Protein AF-A0A9E3F5C4-F1 (afdb_monomer)

Nearest PDB structures (foldseek):
  7n3t-assembly2_D  TM=7.894E-01  e=7.060E+00  synthetic construct

Structure (mmCIF, N/CA/C/O backbone):
data_AF-A0A9E3F5C4-F1
#
_entry.id   AF-A0A9E3F5C4-F1
#
loop_
_atom_site.group_PDB
_atom_site.id
_atom_site.type_symbol
_atom_site.label_atom_id
_atom_site.label_alt_id
_atom_site.label_comp_id
_atom_site.label_asym_id
_atom_site.label_entity_id
_atom_site.label_seq_id
_atom_site.pdbx_PDB_ins_code
_atom_site.Cartn_x
_atom_site.Cartn_y
_atom_site.Cartn_z
_atom_site.occupancy
_atom_site.B_iso_or_equiv
_atom_site.auth_seq_id
_atom_site.auth_comp_id
_atom_site.auth_asym_id
_atom_site.auth_atom_id
_atom_site.pdbx_PDB_model_num
ATOM 1 N N . MET A 1 1 ? 6.396 6.127 -30.167 1.00 43.28 1 MET A N 1
ATOM 2 C CA . MET A 1 1 ? 5.279 6.442 -29.261 1.00 43.28 1 MET A CA 1
ATOM 3 C C . MET A 1 1 ? 5.615 5.729 -27.972 1.00 43.28 1 MET A C 1
ATOM 5 O O . MET A 1 1 ? 5.716 4.508 -27.975 1.00 43.28 1 MET A O 1
ATOM 9 N N . GLU A 1 2 ? 6.039 6.524 -27.001 1.00 47.66 2 GLU A N 1
ATOM 10 C CA . GLU A 1 2 ? 6.759 6.132 -25.792 1.00 47.66 2 GLU A CA 1
ATOM 11 C C . GLU A 1 2 ? 5.817 5.407 -24.829 1.00 47.66 2 GLU A C 1
ATOM 13 O O . GLU A 1 2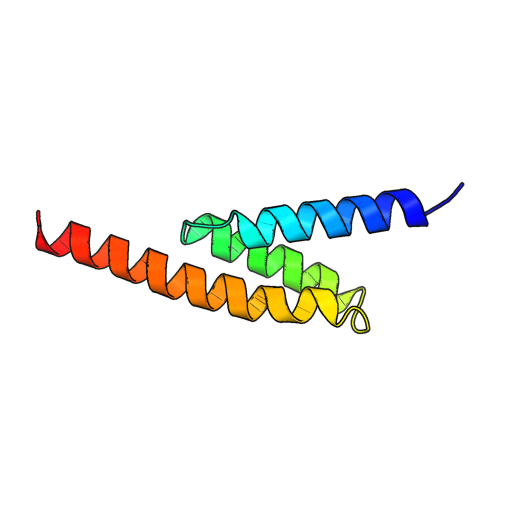 ? 4.945 6.016 -24.229 1.00 47.66 2 GLU A O 1
ATOM 18 N N . LEU A 1 3 ? 5.973 4.087 -24.706 1.00 54.12 3 LEU A N 1
ATOM 19 C CA . LEU A 1 3 ? 5.235 3.265 -23.734 1.00 54.12 3 LEU A CA 1
ATOM 20 C C . LEU A 1 3 ? 5.647 3.557 -22.276 1.00 54.12 3 LEU A C 1
ATOM 22 O O . LEU A 1 3 ? 5.022 3.056 -21.348 1.00 54.12 3 LEU A O 1
ATOM 26 N N . THR A 1 4 ? 6.705 4.344 -22.079 1.00 60.22 4 THR A N 1
ATOM 27 C CA . THR A 1 4 ? 7.314 4.644 -20.781 1.00 60.22 4 THR A CA 1
ATOM 28 C C . THR A 1 4 ? 6.545 5.695 -19.987 1.00 60.22 4 THR A C 1
ATOM 30 O O . THR A 1 4 ? 6.426 5.542 -18.778 1.00 60.22 4 THR A O 1
ATOM 33 N N . GLU A 1 5 ? 5.964 6.703 -20.648 1.00 61.47 5 GLU A N 1
ATOM 34 C CA . GLU A 1 5 ? 5.249 7.804 -19.976 1.00 61.47 5 GLU A CA 1
ATOM 35 C C . GLU A 1 5 ? 4.028 7.268 -19.209 1.00 61.47 5 GLU A C 1
ATOM 37 O O . GLU A 1 5 ? 3.889 7.492 -18.014 1.00 61.47 5 GLU A O 1
ATOM 42 N N . THR A 1 6 ? 3.245 6.385 -19.836 1.00 83.31 6 THR A N 1
ATOM 43 C CA . THR A 1 6 ? 2.070 5.761 -19.203 1.00 83.31 6 THR A CA 1
ATOM 44 C C . THR A 1 6 ? 2.411 4.786 -18.075 1.00 83.31 6 THR A C 1
ATOM 46 O O . THR A 1 6 ? 1.584 4.522 -17.204 1.00 83.31 6 THR A O 1
ATOM 49 N N . GLN A 1 7 ? 3.606 4.193 -18.110 1.00 84.69 7 GLN A N 1
ATOM 50 C CA . GLN A 1 7 ? 4.038 3.227 -17.103 1.00 84.69 7 GLN A CA 1
ATOM 51 C C . GLN A 1 7 ? 4.522 3.942 -15.837 1.00 84.69 7 GLN A C 1
ATOM 53 O O . GLN A 1 7 ? 4.188 3.514 -14.734 1.00 84.69 7 GLN A O 1
ATOM 58 N N . GLU A 1 8 ? 5.280 5.026 -15.994 1.00 88.00 8 GLU A N 1
ATOM 59 C CA . GLU A 1 8 ? 5.734 5.859 -14.879 1.00 88.00 8 GLU A CA 1
ATOM 60 C C . GLU A 1 8 ? 4.552 6.573 -14.209 1.00 88.00 8 GLU A C 1
ATOM 62 O O . GLU A 1 8 ? 4.414 6.493 -12.991 1.00 88.00 8 GLU A O 1
ATOM 67 N N . GLU A 1 9 ? 3.617 7.123 -14.991 1.00 91.88 9 GLU A N 1
ATOM 68 C CA . GLU A 1 9 ? 2.372 7.706 -14.467 1.00 91.88 9 GLU A CA 1
ATOM 69 C C . GLU A 1 9 ? 1.534 6.686 -13.680 1.00 91.88 9 GLU A C 1
ATOM 71 O O . GLU A 1 9 ? 1.025 6.986 -12.599 1.00 91.88 9 GLU A O 1
ATOM 76 N N . TYR A 1 10 ? 1.400 5.454 -14.188 1.00 93.25 10 TYR A N 1
ATOM 77 C CA . TYR A 1 10 ? 0.679 4.401 -13.469 1.00 93.25 10 TYR A CA 1
ATOM 78 C C . TYR A 1 10 ? 1.397 3.999 -12.177 1.00 93.25 10 TYR A C 1
ATOM 80 O O . TYR A 1 10 ? 0.744 3.757 -11.160 1.00 93.25 10 TYR A O 1
ATOM 88 N N . ARG A 1 11 ? 2.734 3.945 -12.198 1.00 94.62 11 ARG A N 1
ATOM 89 C CA . ARG A 1 11 ? 3.547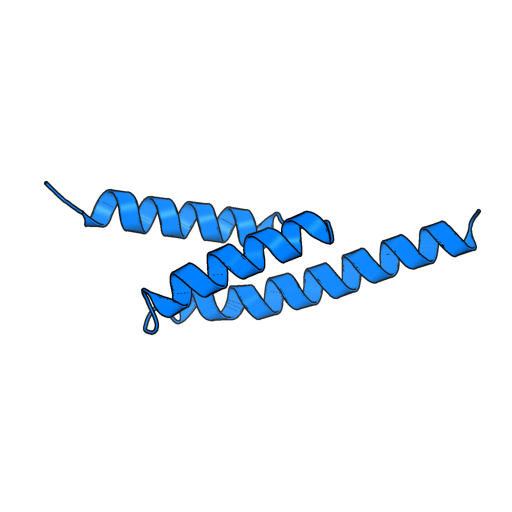 3.672 -11.010 1.00 94.62 11 ARG A CA 1
ATOM 90 C C . ARG A 1 11 ? 3.320 4.730 -9.936 1.00 94.62 11 ARG A C 1
ATOM 92 O O . ARG A 1 11 ? 3.067 4.372 -8.790 1.00 94.62 11 ARG A O 1
ATOM 99 N N . GLU A 1 12 ? 3.399 6.009 -10.297 1.00 95.19 12 GLU A N 1
ATOM 100 C CA . GLU A 1 12 ? 3.171 7.129 -9.376 1.00 95.19 12 GLU A CA 1
ATOM 101 C C . GLU A 1 12 ? 1.751 7.108 -8.808 1.00 95.19 12 GLU A C 1
ATOM 103 O O . GLU A 1 12 ? 1.566 7.173 -7.593 1.00 95.19 12 GLU A O 1
ATOM 108 N N . TRP A 1 13 ? 0.752 6.899 -9.664 1.00 96.00 13 TRP A N 1
ATOM 109 C CA . TRP A 1 13 ? -0.635 6.752 -9.230 1.00 96.00 13 TRP A CA 1
ATOM 110 C C . TRP A 1 13 ? -0.821 5.590 -8.239 1.00 96.00 13 TRP A C 1
ATOM 112 O O . TRP A 1 13 ? -1.542 5.718 -7.246 1.00 96.00 13 TRP A O 1
ATOM 122 N N . LEU A 1 14 ? -0.155 4.458 -8.474 1.00 96.69 14 LEU A N 1
ATOM 123 C CA . LEU A 1 14 ? -0.217 3.305 -7.581 1.00 96.69 14 LEU A CA 1
ATOM 124 C C . LEU A 1 14 ? 0.483 3.577 -6.241 1.00 96.69 14 LEU A C 1
ATOM 126 O O . LEU A 1 14 ? -0.002 3.114 -5.209 1.00 96.69 14 LEU A O 1
ATOM 130 N N . ILE A 1 15 ? 1.573 4.351 -6.229 1.00 96.69 1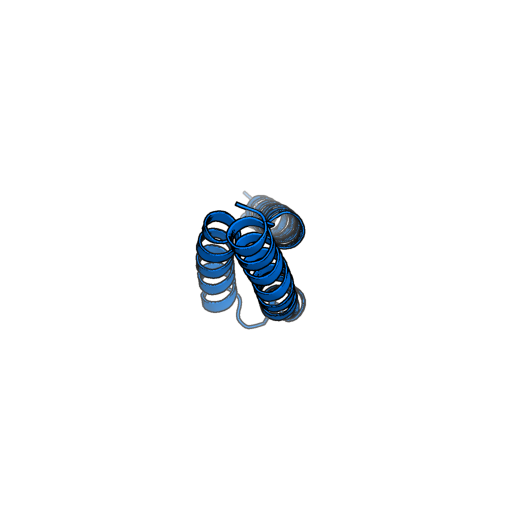5 ILE A N 1
ATOM 131 C CA . ILE A 1 15 ? 2.215 4.821 -4.989 1.00 96.69 15 ILE A CA 1
ATOM 132 C C . ILE A 1 15 ? 1.235 5.670 -4.177 1.00 96.69 15 ILE A C 1
ATOM 134 O O . ILE A 1 15 ? 1.035 5.406 -2.990 1.00 96.69 15 ILE A O 1
ATOM 138 N N . ASP A 1 16 ? 0.576 6.640 -4.809 1.00 96.94 16 ASP A N 1
ATOM 139 C CA . ASP A 1 16 ? -0.419 7.482 -4.138 1.00 96.94 16 ASP A CA 1
ATOM 140 C C . ASP A 1 16 ? -1.579 6.649 -3.577 1.00 96.94 16 ASP A C 1
ATOM 142 O O . ASP A 1 16 ? -2.059 6.889 -2.463 1.00 96.94 16 ASP A O 1
ATOM 146 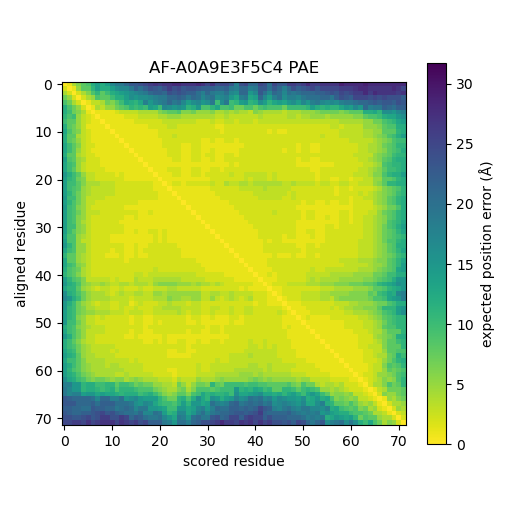N N . LEU A 1 17 ? -2.007 5.620 -4.313 1.00 96.50 17 LEU A N 1
ATOM 147 C CA . LEU A 1 17 ? -3.044 4.698 -3.861 1.00 96.50 17 LEU A CA 1
ATOM 148 C C . LEU A 1 17 ? -2.588 3.861 -2.652 1.00 96.50 17 LEU A C 1
ATOM 150 O O . LEU A 1 17 ? -3.363 3.670 -1.713 1.00 96.50 17 LEU A O 1
ATOM 154 N N . VAL A 1 18 ? -1.336 3.391 -2.638 1.00 97.44 18 VAL A N 1
ATOM 155 C CA . VAL A 1 18 ? -0.730 2.682 -1.492 1.00 97.44 18 VAL A CA 1
ATOM 156 C C . VAL A 1 18 ? -0.717 3.563 -0.249 1.00 97.44 18 VAL A C 1
ATOM 158 O O . VAL A 1 18 ? -1.126 3.106 0.818 1.00 97.44 18 VAL A O 1
ATOM 161 N N . LEU A 1 19 ? -0.296 4.820 -0.387 1.00 96.44 19 LEU A N 1
ATOM 162 C CA . LEU A 1 19 ? -0.163 5.758 0.731 1.00 96.44 19 LEU A CA 1
ATOM 163 C C . LEU A 1 19 ? -1.509 6.278 1.263 1.00 96.44 19 LEU A C 1
ATOM 165 O O . LEU A 1 19 ? -1.585 6.747 2.399 1.00 96.44 19 LEU A O 1
ATOM 169 N N . SER A 1 20 ? -2.568 6.226 0.452 1.00 96.56 20 SER A N 1
ATOM 170 C CA . SER A 1 20 ? -3.897 6.741 0.810 1.00 96.56 20 SER A CA 1
ATOM 171 C C . SER A 1 20 ? -4.899 5.667 1.249 1.00 96.56 20 SER A C 1
ATOM 173 O O . SER A 1 20 ? -5.948 6.018 1.796 1.00 96.56 20 SER A O 1
ATOM 175 N N . ALA A 1 21 ? -4.592 4.378 1.074 1.00 97.06 21 ALA A N 1
ATOM 176 C CA . ALA A 1 21 ? -5.468 3.279 1.474 1.00 97.06 21 ALA A CA 1
ATOM 177 C C . ALA A 1 21 ? -5.565 3.157 3.007 1.00 97.06 21 ALA A C 1
ATOM 179 O O . ALA A 1 21 ? -4.618 2.736 3.675 1.00 97.06 21 ALA A O 1
ATOM 180 N N . ASN A 1 22 ? -6.730 3.496 3.568 1.00 93.81 22 ASN A N 1
ATOM 181 C CA . ASN A 1 22 ? -6.926 3.582 5.023 1.00 93.81 22 ASN A CA 1
ATOM 182 C C . ASN A 1 22 ? -8.072 2.709 5.549 1.00 93.81 22 ASN A C 1
ATOM 184 O O . ASN A 1 22 ? -8.219 2.540 6.760 1.00 93.81 22 ASN A O 1
ATOM 188 N N . THR A 1 23 ? -8.882 2.128 4.667 1.00 94.81 23 THR A N 1
ATOM 189 C CA . THR A 1 23 ? -9.936 1.179 5.042 1.00 94.81 23 THR A CA 1
ATOM 190 C C . THR A 1 23 ? -9.588 -0.242 4.607 1.00 94.81 23 THR A C 1
ATOM 192 O O . THR A 1 23 ? -8.837 -0.452 3.659 1.00 94.81 23 THR A O 1
ATOM 195 N N . ILE A 1 24 ? -10.159 -1.252 5.274 1.00 94.81 24 ILE A N 1
ATOM 196 C CA . ILE A 1 24 ? -9.909 -2.662 4.926 1.00 94.81 24 ILE A CA 1
ATOM 197 C C . ILE A 1 24 ? -10.212 -2.971 3.445 1.00 94.81 24 ILE A C 1
ATOM 199 O O . ILE A 1 24 ? -9.380 -3.629 2.818 1.00 94.81 24 ILE A O 1
ATOM 203 N N . PRO A 1 25 ? -11.333 -2.504 2.852 1.00 95.44 25 PRO A N 1
ATOM 204 C CA . PRO A 1 25 ? -11.601 -2.734 1.433 1.00 95.44 25 PRO A CA 1
ATOM 205 C C . PRO A 1 25 ? -10.603 -2.034 0.502 1.00 95.44 25 PRO A C 1
ATOM 207 O O . PRO A 1 25 ? -10.159 -2.649 -0.464 1.00 95.44 25 PRO A O 1
ATOM 210 N N . GLU A 1 26 ? -10.222 -0.785 0.795 1.00 96.50 26 GLU A N 1
ATOM 211 C CA . GLU A 1 26 ? -9.219 -0.052 0.005 1.00 96.50 26 GLU A CA 1
ATOM 212 C C . GLU A 1 26 ? -7.867 -0.757 0.057 1.00 96.50 26 GLU A C 1
ATOM 214 O O . GLU A 1 26 ? -7.275 -1.025 -0.979 1.00 96.50 26 GLU A O 1
ATOM 219 N N . ILE A 1 27 ? -7.414 -1.142 1.251 1.00 97.31 27 ILE A N 1
ATOM 220 C CA . ILE A 1 27 ? -6.135 -1.832 1.444 1.00 97.31 27 ILE A CA 1
ATOM 221 C C . ILE A 1 27 ? -6.099 -3.155 0.672 1.00 97.31 27 ILE A C 1
ATOM 223 O O . ILE A 1 27 ? -5.079 -3.482 0.064 1.00 97.31 27 ILE A O 1
ATOM 227 N N . ALA A 1 28 ? -7.199 -3.914 0.677 1.00 96.94 28 ALA A N 1
ATOM 228 C CA . ALA A 1 28 ? -7.295 -5.161 -0.075 1.00 96.94 28 ALA A CA 1
ATOM 229 C C . ALA A 1 28 ? -7.195 -4.921 -1.590 1.00 96.94 28 ALA A C 1
ATOM 231 O O . ALA A 1 28 ? -6.377 -5.562 -2.248 1.00 96.94 28 ALA A O 1
ATOM 232 N N . ALA A 1 29 ? -7.961 -3.963 -2.123 1.00 97.44 29 ALA A N 1
ATOM 233 C CA . ALA A 1 29 ? -7.923 -3.616 -3.542 1.00 97.44 29 ALA A CA 1
ATOM 234 C C . ALA A 1 29 ? -6.532 -3.115 -3.965 1.00 97.44 29 ALA A C 1
ATOM 236 O O . ALA A 1 29 ? -5.961 -3.604 -4.938 1.00 97.44 29 ALA A O 1
ATOM 237 N N . THR A 1 30 ? -5.936 -2.204 -3.194 1.00 97.81 30 THR A N 1
ATOM 238 C CA . THR A 1 30 ? -4.602 -1.667 -3.483 1.00 97.81 30 THR A CA 1
ATOM 239 C C . THR A 1 30 ? -3.524 -2.747 -3.428 1.00 97.81 30 THR A C 1
ATOM 241 O O . THR A 1 30 ? -2.619 -2.750 -4.261 1.00 97.81 30 THR A O 1
ATOM 244 N N . ARG A 1 31 ? -3.630 -3.712 -2.502 1.00 97.38 31 ARG A N 1
ATOM 245 C CA . ARG A 1 31 ? -2.701 -4.851 -2.432 1.00 97.38 31 ARG A CA 1
ATOM 246 C C . ARG A 1 31 ? -2.755 -5.711 -3.696 1.00 97.38 31 ARG A C 1
ATOM 248 O O . ARG A 1 31 ? -1.700 -6.125 -4.168 1.00 97.38 31 ARG A O 1
ATOM 255 N N . GLU A 1 32 ? -3.940 -5.965 -4.252 1.00 97.69 32 GLU A N 1
ATOM 256 C CA . GLU A 1 32 ? -4.079 -6.715 -5.511 1.00 97.69 32 GLU A CA 1
ATOM 257 C C . GLU A 1 32 ? -3.435 -5.972 -6.689 1.00 97.69 32 GLU A C 1
ATOM 259 O O . GLU A 1 32 ? -2.747 -6.585 -7.508 1.00 97.69 32 GLU A O 1
ATOM 264 N N . MET A 1 33 ? -3.608 -4.650 -6.760 1.00 96.81 33 MET A N 1
ATOM 265 C CA . MET A 1 33 ? -3.000 -3.826 -7.813 1.00 96.81 33 MET A CA 1
ATOM 266 C C . MET A 1 33 ? -1.474 -3.765 -7.683 1.00 96.81 33 MET A C 1
ATOM 268 O O . MET A 1 33 ? -0.764 -3.876 -8.683 1.00 96.81 33 MET A O 1
ATOM 272 N N . LEU A 1 34 ? -0.966 -3.659 -6.451 1.00 96.81 34 LEU A N 1
ATOM 273 C CA . LEU A 1 34 ? 0.465 -3.712 -6.163 1.00 96.81 34 LEU A CA 1
ATOM 274 C C . LEU A 1 34 ? 1.071 -5.072 -6.518 1.00 96.81 34 LEU A C 1
ATOM 276 O O . LEU A 1 34 ? 2.150 -5.129 -7.104 1.00 96.81 34 LE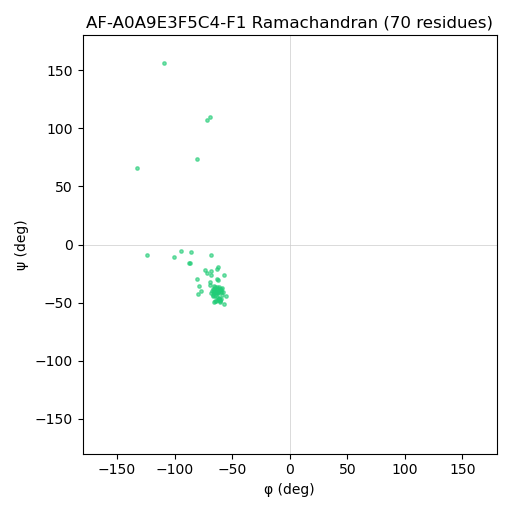U A O 1
ATOM 280 N N . GLN A 1 35 ? 0.365 -6.167 -6.232 1.00 97.00 35 GLN A N 1
ATOM 281 C CA . GLN A 1 35 ? 0.801 -7.502 -6.634 1.00 97.00 35 GLN A CA 1
ATOM 282 C C . GLN A 1 35 ? 0.919 -7.623 -8.156 1.00 97.00 35 GLN A C 1
ATOM 284 O O . GLN A 1 35 ? 1.954 -8.071 -8.643 1.00 97.00 35 GLN A O 1
ATOM 289 N N . GLN A 1 36 ? -0.089 -7.171 -8.905 1.00 95.75 36 GLN A N 1
ATOM 290 C CA . GLN A 1 36 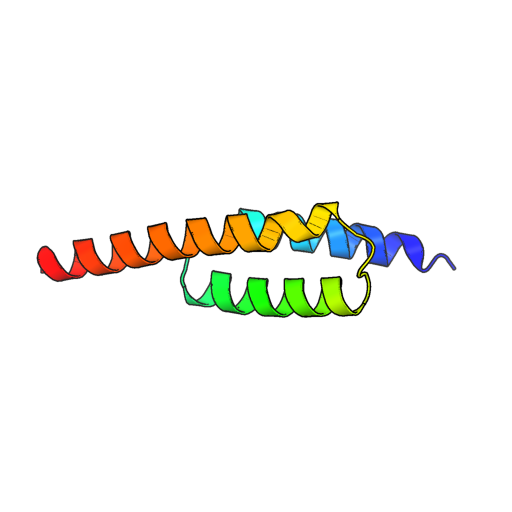? -0.044 -7.185 -10.371 1.00 95.75 36 GLN A CA 1
ATOM 291 C C . GLN A 1 36 ? 1.122 -6.351 -10.916 1.00 95.75 36 GLN A C 1
ATOM 293 O O . GLN A 1 36 ? 1.796 -6.771 -11.857 1.00 95.75 36 GLN A O 1
ATOM 298 N N . TRP A 1 37 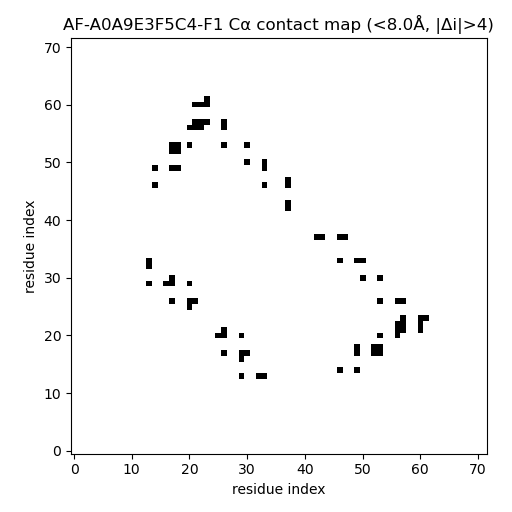? 1.400 -5.193 -10.306 1.00 95.25 37 TRP A N 1
ATOM 299 C CA . TRP A 1 37 ? 2.562 -4.386 -10.671 1.00 95.25 37 TRP A CA 1
ATOM 300 C C . TRP A 1 37 ? 3.876 -5.136 -10.446 1.00 95.25 37 TRP A C 1
ATOM 302 O O . TRP A 1 37 ? 4.709 -5.162 -11.347 1.00 95.25 37 TRP A O 1
ATOM 312 N N . MET A 1 38 ? 4.050 -5.770 -9.286 1.00 95.44 38 MET A N 1
ATOM 313 C CA . MET A 1 38 ? 5.277 -6.498 -8.943 1.00 95.44 38 MET A CA 1
ATOM 314 C C . MET A 1 38 ? 5.474 -7.770 -9.773 1.00 95.44 38 MET A C 1
ATOM 316 O O . MET A 1 38 ? 6.608 -8.129 -10.076 1.00 95.44 38 MET A O 1
ATOM 320 N N . GLU A 1 39 ? 4.393 -8.439 -10.177 1.00 95.38 39 GLU A N 1
ATOM 321 C CA . GLU A 1 39 ? 4.459 -9.570 -11.111 1.00 95.38 39 GLU A CA 1
ATOM 322 C C . GLU A 1 39 ? 4.948 -9.129 -12.500 1.00 95.38 39 GLU A C 1
ATOM 324 O O . GLU A 1 39 ? 5.704 -9.856 -13.148 1.00 95.38 39 GLU A O 1
ATOM 329 N N . ALA A 1 40 ? 4.557 -7.930 -12.943 1.00 93.94 40 ALA A N 1
ATOM 330 C CA . ALA A 1 40 ? 5.014 -7.345 -14.203 1.00 93.94 40 ALA A CA 1
ATOM 331 C C . ALA A 1 40 ? 6.409 -6.691 -14.106 1.00 93.94 40 ALA A C 1
ATOM 333 O O . ALA A 1 40 ? 7.146 -6.674 -15.093 1.00 93.94 40 ALA A O 1
ATOM 334 N N . HIS A 1 41 ? 6.783 -6.178 -12.929 1.00 93.75 41 HIS A N 1
ATOM 335 C CA . HIS A 1 41 ? 8.009 -5.409 -12.684 1.00 93.75 41 HIS A CA 1
ATOM 336 C C . HIS A 1 41 ? 8.745 -5.907 -11.428 1.00 93.75 41 HIS A C 1
ATOM 338 O O . HIS A 1 41 ? 8.865 -5.175 -10.444 1.00 93.75 41 HIS A O 1
ATOM 344 N N . PRO A 1 42 ? 9.275 -7.142 -11.439 1.00 93.44 42 PRO A N 1
ATOM 345 C CA . PRO A 1 42 ? 9.915 -7.732 -10.260 1.00 93.44 42 PRO A CA 1
ATOM 346 C C . PRO A 1 42 ? 11.172 -6.975 -9.799 1.00 93.44 42 PRO A C 1
ATOM 348 O O . PRO A 1 42 ? 11.559 -7.080 -8.636 1.00 93.44 42 PRO A O 1
ATOM 351 N N . ASP A 1 43 ? 11.786 -6.196 -10.694 1.00 93.69 43 ASP A N 1
ATOM 352 C CA . ASP A 1 43 ? 12.997 -5.416 -10.424 1.00 93.69 43 ASP A CA 1
ATOM 353 C C . ASP A 1 43 ? 12.706 -4.034 -9.800 1.00 93.69 43 ASP A C 1
ATOM 355 O O . ASP A 1 43 ? 13.635 -3.329 -9.397 1.00 93.69 43 ASP A O 1
ATOM 359 N N . ASP A 1 44 ? 11.435 -3.626 -9.693 1.00 91.88 44 ASP A N 1
ATOM 360 C CA . ASP A 1 44 ? 11.037 -2.357 -9.070 1.00 91.88 44 ASP A CA 1
ATOM 361 C C . ASP A 1 44 ? 11.011 -2.479 -7.542 1.00 91.88 44 ASP A C 1
ATOM 363 O O . ASP A 1 44 ? 9.964 -2.527 -6.891 1.00 91.88 44 ASP A O 1
ATOM 367 N N . LEU A 1 45 ? 12.209 -2.522 -6.956 1.00 88.00 45 LEU A N 1
ATOM 368 C CA . LEU A 1 45 ? 12.398 -2.638 -5.508 1.00 88.00 45 LEU A CA 1
ATOM 369 C C . LEU A 1 45 ? 11.707 -1.512 -4.723 1.00 88.00 45 LEU A C 1
ATOM 371 O O . LEU A 1 45 ? 11.335 -1.719 -3.573 1.00 88.00 45 LEU A O 1
ATOM 375 N N . GLY A 1 46 ? 11.499 -0.341 -5.337 1.00 88.12 46 GLY A N 1
ATOM 376 C CA . GLY A 1 46 ? 10.851 0.797 -4.683 1.00 88.12 46 GLY A CA 1
ATOM 377 C C . GLY A 1 46 ? 9.364 0.579 -4.392 1.00 88.12 46 GLY A C 1
ATOM 378 O O . GLY A 1 46 ? 8.826 1.214 -3.491 1.00 88.12 46 GLY A O 1
ATOM 379 N N . MET A 1 47 ? 8.703 -0.323 -5.120 1.00 92.88 47 MET A N 1
ATOM 380 C CA . MET A 1 47 ? 7.291 -0.664 -4.900 1.00 92.88 47 MET A CA 1
ATOM 381 C C . MET A 1 47 ? 7.109 -1.780 -3.865 1.00 92.88 47 MET A C 1
ATOM 383 O O . MET A 1 47 ? 6.019 -1.954 -3.320 1.00 92.88 47 MET A O 1
ATOM 387 N N . MET A 1 48 ? 8.182 -2.506 -3.545 1.00 91.56 48 MET A N 1
ATOM 388 C CA . MET A 1 48 ? 8.162 -3.628 -2.606 1.00 91.56 48 MET A CA 1
ATOM 389 C C . MET A 1 48 ? 7.775 -3.178 -1.185 1.00 91.56 48 MET A C 1
ATOM 391 O O . MET A 1 48 ? 6.954 -3.830 -0.536 1.00 91.56 48 MET A O 1
ATOM 395 N N . ASP A 1 49 ? 8.258 -2.005 -0.761 1.00 92.94 49 ASP A N 1
ATOM 396 C CA . ASP A 1 49 ? 7.935 -1.376 0.531 1.00 92.94 49 ASP A CA 1
ATOM 397 C C . ASP A 1 49 ? 6.435 -1.040 0.677 1.00 92.94 49 ASP A C 1
ATOM 399 O O . ASP A 1 49 ? 5.916 -0.884 1.787 1.00 92.94 49 ASP A O 1
ATOM 403 N N . GLY A 1 50 ? 5.697 -0.968 -0.437 1.00 94.94 50 GLY A N 1
ATOM 404 C CA . GLY A 1 50 ? 4.259 -0.716 -0.423 1.00 94.94 50 GLY A CA 1
ATOM 405 C C . GLY A 1 50 ? 3.463 -1.808 0.296 1.00 94.94 50 GLY A C 1
ATOM 406 O O . GLY A 1 50 ? 2.452 -1.512 0.937 1.00 94.94 50 GLY A O 1
ATOM 407 N N . PHE A 1 51 ? 3.926 -3.064 0.274 1.00 95.94 51 PHE A N 1
ATOM 408 C CA . PHE A 1 51 ? 3.259 -4.147 1.005 1.00 95.94 51 PHE A CA 1
ATOM 409 C C . PHE A 1 51 ? 3.345 -3.970 2.521 1.00 95.94 51 PHE A C 1
ATOM 411 O O . PHE A 1 51 ? 2.358 -4.242 3.216 1.00 95.94 51 PHE A O 1
ATOM 418 N N . ASP A 1 52 ? 4.486 -3.487 3.014 1.00 95.25 52 ASP A N 1
ATOM 419 C CA . ASP A 1 52 ? 4.708 -3.218 4.434 1.00 95.25 52 ASP A CA 1
ATOM 420 C C . ASP A 1 52 ? 3.851 -2.039 4.899 1.00 95.25 52 ASP A C 1
ATOM 422 O O . ASP A 1 52 ? 3.199 -2.121 5.945 1.00 95.25 52 ASP A O 1
ATOM 426 N N . HIS A 1 53 ? 3.762 -0.982 4.082 1.00 95.62 53 HIS A N 1
ATOM 427 C CA . HIS A 1 53 ? 2.862 0.139 4.348 1.00 95.62 53 HIS A CA 1
ATOM 428 C C . HIS A 1 53 ? 1.406 -0.332 4.473 1.00 95.62 53 HIS A C 1
ATOM 430 O O . HIS A 1 53 ? 0.754 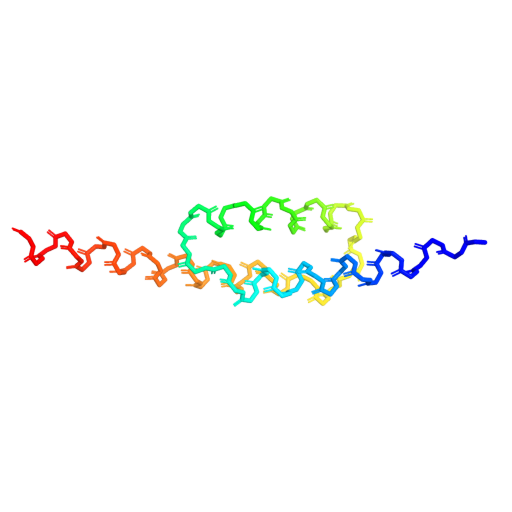-0.074 5.486 1.00 95.62 53 HIS A O 1
ATOM 436 N N . LEU A 1 54 ? 0.912 -1.100 3.497 1.00 96.50 54 LEU A N 1
ATOM 437 C CA . LEU A 1 54 ? -0.454 -1.633 3.517 1.00 96.50 54 LEU A CA 1
ATOM 438 C C . LEU A 1 54 ? -0.706 -2.568 4.710 1.00 96.50 54 LEU A C 1
ATOM 440 O O . LEU A 1 54 ? -1.799 -2.555 5.277 1.00 96.50 54 LEU A O 1
ATOM 444 N N . ALA A 1 55 ? 0.279 -3.374 5.119 1.00 96.06 55 ALA A N 1
ATOM 445 C CA . ALA A 1 55 ? 0.161 -4.237 6.298 1.00 96.06 55 ALA A CA 1
ATOM 446 C C . ALA A 1 55 ? 0.045 -3.425 7.601 1.00 96.06 55 ALA A C 1
ATOM 448 O O . ALA A 1 55 ? -0.762 -3.754 8.481 1.00 96.06 55 ALA A O 1
ATOM 449 N N . MET A 1 56 ? 0.808 -2.335 7.713 1.00 95.06 56 MET A N 1
ATOM 450 C CA . MET A 1 56 ? 0.703 -1.411 8.839 1.00 95.06 56 MET A CA 1
ATOM 451 C C . MET A 1 56 ? -0.663 -0.711 8.853 1.00 95.06 56 MET A C 1
ATOM 453 O O . MET A 1 56 ? -1.351 -0.745 9.877 1.00 95.06 56 MET A O 1
ATOM 457 N N . SER A 1 57 ? -1.106 -0.166 7.718 1.00 95.19 57 SER A N 1
ATOM 458 C CA . SER A 1 57 ? -2.427 0.465 7.585 1.00 95.19 57 SER A CA 1
ATOM 459 C C . SER A 1 57 ? -3.561 -0.510 7.905 1.00 95.19 57 SER A C 1
ATOM 461 O O . SER A 1 57 ? -4.521 -0.138 8.579 1.00 95.19 57 SER A O 1
ATOM 463 N N . GLN A 1 58 ? -3.430 -1.787 7.529 1.00 95.44 58 GLN A N 1
ATOM 464 C CA . GLN A 1 58 ? -4.411 -2.821 7.872 1.00 95.44 58 GLN A CA 1
ATOM 465 C C . GLN A 1 58 ? -4.509 -3.025 9.385 1.00 95.44 58 GLN A C 1
ATOM 467 O O . GLN A 1 58 ? -5.610 -3.134 9.922 1.00 95.44 58 GLN A O 1
ATOM 472 N N . THR A 1 59 ? -3.371 -3.036 10.080 1.00 94.12 59 THR A N 1
ATOM 473 C CA . THR A 1 59 ? -3.322 -3.168 11.544 1.00 94.12 59 THR A CA 1
ATOM 474 C C . THR A 1 59 ? -4.024 -1.994 12.232 1.00 94.12 59 THR A C 1
ATOM 476 O O . THR A 1 59 ? -4.786 -2.191 13.182 1.00 94.12 59 THR A O 1
ATOM 479 N N . ILE A 1 60 ? -3.817 -0.7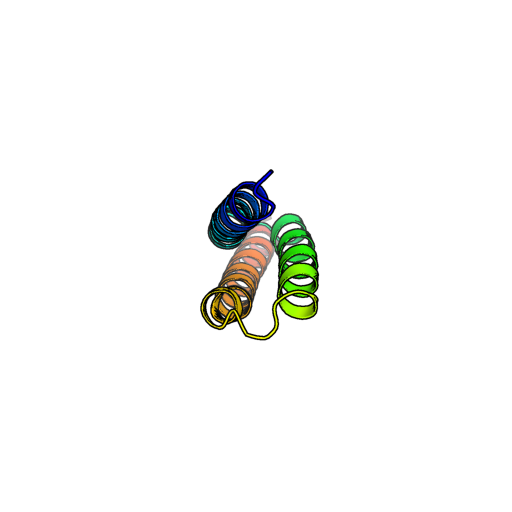76 11.726 1.00 92.69 60 ILE A N 1
ATOM 480 C CA . ILE A 1 60 ? -4.470 0.439 12.232 1.00 92.69 60 ILE A CA 1
ATOM 481 C C . ILE A 1 60 ? -5.983 0.382 11.976 1.00 92.69 60 ILE A C 1
ATOM 483 O O . ILE A 1 60 ? -6.774 0.569 12.902 1.00 92.69 60 ILE A O 1
ATOM 487 N N . ALA A 1 61 ? -6.394 0.058 10.748 1.00 91.81 61 ALA A N 1
ATOM 488 C CA . ALA A 1 61 ? -7.801 -0.019 10.360 1.00 91.81 61 ALA A CA 1
ATOM 489 C C . ALA A 1 61 ? -8.579 -1.079 11.162 1.00 91.81 61 ALA A C 1
ATOM 491 O O . ALA A 1 61 ? -9.712 -0.832 11.579 1.00 91.81 61 ALA A O 1
ATOM 492 N N . LEU A 1 62 ? -7.965 -2.238 11.430 1.00 91.19 62 LEU A N 1
ATOM 493 C CA . LEU A 1 62 ? -8.546 -3.269 12.296 1.00 91.19 62 LEU A CA 1
ATOM 494 C C . LEU A 1 62 ? -8.693 -2.776 13.740 1.00 91.19 62 LEU A C 1
ATOM 496 O O . LEU A 1 62 ? -9.757 -2.943 14.333 1.00 91.19 62 LEU A O 1
ATOM 500 N N . SER A 1 63 ? -7.666 -2.109 14.273 1.00 89.94 63 SER A N 1
ATOM 501 C CA . SER A 1 63 ? -7.685 -1.569 15.639 1.00 89.94 63 SER A CA 1
ATOM 502 C C . SER A 1 63 ? -8.803 -0.536 15.835 1.00 89.94 63 SER A C 1
ATOM 504 O O . SER A 1 63 ? -9.471 -0.525 16.869 1.00 89.94 63 SER A O 1
ATOM 506 N N . HIS A 1 64 ? -9.059 0.311 14.832 1.00 83.94 64 HIS A N 1
ATOM 507 C CA . HIS A 1 64 ? -10.172 1.268 14.863 1.00 83.94 64 HIS A CA 1
ATOM 508 C C . HIS A 1 64 ? -11.538 0.569 14.838 1.00 83.94 64 HIS A C 1
ATOM 510 O O . HIS A 1 64 ? -12.408 0.892 15.646 1.00 83.94 64 HIS A O 1
ATOM 516 N N . ALA A 1 65 ? -11.709 -0.435 13.974 1.00 77.25 65 ALA A N 1
ATOM 517 C CA . ALA A 1 65 ? -12.957 -1.192 13.879 1.00 77.25 65 ALA A CA 1
ATOM 518 C C . ALA A 1 65 ? -13.294 -1.963 15.173 1.00 77.25 65 ALA A C 1
ATOM 520 O O . ALA A 1 65 ? -14.467 -2.190 15.480 1.00 77.25 65 ALA A O 1
ATOM 521 N N . GLU A 1 66 ? -12.283 -2.384 15.936 1.00 75.62 66 GLU A N 1
ATOM 522 C CA . GLU A 1 66 ? -12.464 -3.038 17.237 1.00 75.62 66 GLU A CA 1
ATOM 523 C C . GLU A 1 66 ? -12.809 -2.044 18.354 1.00 75.62 66 GLU A C 1
ATOM 525 O O . GLU A 1 66 ? -13.698 -2.325 19.164 1.00 75.62 66 GLU A O 1
ATOM 530 N N . GLY A 1 67 ? -12.170 -0.869 18.370 1.00 69.81 67 GLY A N 1
ATOM 531 C CA . GLY A 1 67 ? -12.466 0.195 19.334 1.00 69.81 67 GLY A CA 1
ATOM 532 C C . GLY A 1 67 ? -13.901 0.722 19.225 1.00 69.81 67 GLY A C 1
ATOM 533 O O . GLY A 1 67 ? -14.558 0.943 20.242 1.00 69.81 67 GLY A O 1
ATOM 534 N N . GLU A 1 68 ? -14.429 0.844 18.005 1.00 64.31 68 GLU A N 1
ATOM 535 C CA . GLU A 1 68 ? -15.824 1.245 17.769 1.00 64.31 68 GLU A CA 1
ATOM 536 C C . GLU A 1 68 ? -16.832 0.205 18.281 1.00 64.31 68 GLU A C 1
ATOM 538 O O . GLU A 1 68 ? -17.873 0.568 18.828 1.00 64.31 68 GLU A O 1
ATOM 543 N N . LYS A 1 69 ? -16.518 -1.093 18.173 1.00 63.78 69 LYS A N 1
ATOM 544 C CA . LYS A 1 69 ? -17.397 -2.175 18.651 1.00 63.78 69 LYS A CA 1
ATOM 545 C C . LYS A 1 69 ? -17.466 -2.293 20.172 1.00 63.78 69 LYS A C 1
ATOM 547 O O . LYS A 1 69 ? -18.436 -2.847 20.672 1.00 63.78 69 LYS A O 1
ATOM 552 N N . GLN A 1 70 ? -16.453 -1.828 20.903 1.00 57.28 70 GLN A N 1
ATOM 553 C CA . GLN A 1 70 ? -16.453 -1.848 22.374 1.00 57.28 70 GLN A CA 1
ATOM 554 C C . GLN A 1 70 ? -17.133 -0.622 23.000 1.00 57.28 70 GLN A C 1
ATOM 556 O O . GLN A 1 70 ? -17.457 -0.655 24.186 1.00 57.28 70 GLN A O 1
ATOM 561 N N . ALA A 1 71 ? -17.351 0.446 22.228 1.00 57.94 71 ALA A N 1
ATOM 562 C CA . ALA A 1 71 ? -17.998 1.676 22.686 1.00 57.94 71 ALA A CA 1
ATOM 563 C C . ALA A 1 71 ? -19.517 1.735 22.407 1.00 57.94 71 ALA A C 1
ATOM 565 O O . ALA A 1 71 ? -20.165 2.692 22.837 1.00 57.94 71 ALA A O 1
ATOM 566 N N . ALA A 1 72 ? -20.068 0.747 21.693 1.00 52.69 72 ALA A N 1
ATOM 567 C CA . ALA A 1 72 ? -21.483 0.623 21.325 1.00 52.69 72 ALA A CA 1
ATOM 568 C C . ALA A 1 72 ? -22.203 -0.435 22.175 1.00 52.69 72 ALA A C 1
ATOM 570 O O . ALA A 1 72 ? -23.385 -0.198 22.515 1.00 52.69 72 ALA A O 1
#

Sequence (72 aa):
MELTETQEEYREWLIDLVLSANTIPEIAATREMLQQWMEAHPDDLGMMDGFDHLAMSQTIALSHAEGEKQAA

Mean predicted aligned error: 5.79 Å

pLDDT: mean 88.1, std 13.95, range [43.28, 97.81]

Solvent-accessible surface area (backbone atoms only — not comparable to full-atom values): 4124 Å² total; per-residue (Å²): 134,74,74,59,62,66,49,52,54,50,50,54,52,50,50,55,46,45,77,65,35,62,45,66,69,46,35,54,54,44,49,54,53,50,48,56,49,40,74,77,38,75,83,50,64,83,60,57,59,45,58,56,52,38,53,53,36,44,54,52,36,50,54,52,59,52,54,56,64,74,76,110

Secondary structure (DSSP, 8-state):
--HHHHHHHHHHHHHHHHHH--SHHHHHHHHHHHHHHHHH-TT-HHHHHHHHHHHHHHHHHHHHHHHHHH--

Radius of gyration: 14.87 Å; Cα contacts (8 Å, |Δi|>4): 42; chains: 1; bounding box: 34×17×52 Å

Foldseek 3Di:
DDPVVVLVVVVVVLVVLLQPQQAPVSLVVSVVVLVVNCVVPVPPVVSVCSNVSSVVSNVVNVVVVVVVVVVD